Protein AF-A0A9W8G682-F1 (afdb_monomer_lite)

Foldseek 3Di:
DDDPPPPPQLVVQVVQLPPVRAQQWAADPAAFQWIWGAHNVSGIDIDGHPPCWGQDNVVRHTHNVCVVVQPNHD

pLDDT: mean 77.76, std 14.4, range [36.84, 91.94]

Radius of gyration: 13.07 Å; chains: 1; bounding box: 28×37×31 Å

Sequence (74 aa):
MLGSVSYAIDDVCKGHTSKDKVGQPFAHPQFCNKFYTCSADGIAYVGNCPASTYYDIKLTTCTTDAKKQCGDRK

Secondary structure (DSSP, 8-state):
--------HHHHHTT--STTTTT-EEE-SS-TTEEEEE-TTS-EEEEEPPTT-EEETTTTEEESGGGGG-TT--

InterPro domains:
  IPR002557 Chitin binding domain [PF01607] (24-70)
  IPR002557 Chitin binding domain [PS50940] (10-72)
  IPR002557 Chitin binding domain [SM00494] (11-72)
  IPR036508 Chitin binding domain superfamily [SSF57625] (21-72)

Structure (mmCIF, N/CA/C/O backbone):
data_AF-A0A9W8G682-F1
#
_entry.id   AF-A0A9W8G682-F1
#
loop_
_atom_site.group_PDB
_atom_site.id
_atom_site.type_symbol
_atom_site.label_atom_id
_atom_site.label_alt_id
_atom_site.label_comp_id
_atom_site.label_asym_id
_atom_site.label_entity_id
_atom_site.label_seq_id
_atom_site.pdbx_PDB_ins_code
_atom_site.Cartn_x
_atom_site.Cartn_y
_atom_site.Cartn_z
_atom_site.occupancy
_atom_site.B_iso_or_equiv
_atom_site.auth_seq_id
_atom_site.auth_comp_id
_atom_site.auth_asym_id
_atom_site.auth_atom_id
_atom_site.pdbx_PDB_model_num
ATOM 1 N N . MET A 1 1 ? 2.875 -29.435 -16.701 1.00 39.38 1 MET A N 1
ATOM 2 C CA . MET A 1 1 ? 4.214 -29.282 -16.097 1.00 39.38 1 MET A CA 1
ATOM 3 C C . MET A 1 1 ? 4.111 -28.210 -15.034 1.00 39.38 1 MET A C 1
ATOM 5 O O . MET A 1 1 ? 3.397 -27.238 -15.234 1.00 39.38 1 MET A O 1
ATOM 9 N N . LEU A 1 2 ? 4.674 -28.510 -13.872 1.00 46.47 2 LEU A N 1
ATOM 10 C CA . LEU A 1 2 ? 4.405 -27.883 -12.583 1.00 46.47 2 LEU A CA 1
ATOM 11 C C . LEU A 1 2 ? 4.961 -26.457 -12.539 1.00 46.47 2 LEU A C 1
ATOM 13 O O . LEU A 1 2 ? 6.145 -26.253 -12.778 1.00 46.47 2 LEU A O 1
ATOM 17 N N . GLY A 1 3 ? 4.118 -25.496 -12.193 1.00 36.84 3 GLY A N 1
ATOM 18 C CA . GLY A 1 3 ? 4.528 -24.137 -11.881 1.00 36.84 3 GLY A CA 1
ATOM 19 C C . GLY A 1 3 ? 3.434 -23.545 -11.027 1.00 36.84 3 GLY A C 1
ATOM 20 O O . GLY A 1 3 ? 2.413 -23.106 -11.542 1.00 36.84 3 GLY A O 1
ATOM 21 N N . SER A 1 4 ? 3.604 -23.677 -9.717 1.00 44.97 4 SER A N 1
ATOM 22 C CA . SER A 1 4 ? 2.840 -22.983 -8.688 1.00 44.97 4 SER A CA 1
ATOM 23 C C . SER A 1 4 ? 2.417 -21.597 -9.168 1.00 44.97 4 SER A C 1
ATOM 25 O O . SER A 1 4 ? 3.247 -20.864 -9.704 1.00 44.97 4 SER A O 1
ATOM 27 N N . VAL A 1 5 ? 1.152 -21.226 -8.945 1.00 45.06 5 VAL A N 1
ATOM 28 C CA . VAL A 1 5 ? 0.714 -19.824 -8.973 1.00 45.06 5 VAL A CA 1
ATOM 29 C C . VAL A 1 5 ? 1.432 -19.128 -7.816 1.00 45.06 5 VAL A C 1
ATOM 31 O O . VAL A 1 5 ? 0.887 -18.903 -6.739 1.00 45.06 5 VAL A O 1
ATOM 34 N N . SER A 1 6 ? 2.726 -18.904 -8.001 1.00 47.59 6 SER A N 1
ATOM 35 C CA . SER A 1 6 ? 3.526 -18.016 -7.201 1.00 47.59 6 SER A CA 1
ATOM 36 C C . SER A 1 6 ? 2.947 -16.660 -7.521 1.00 47.59 6 SER A C 1
ATOM 38 O O . SER A 1 6 ? 2.980 -16.227 -8.669 1.00 47.59 6 SER A O 1
ATOM 40 N N . TYR A 1 7 ? 2.359 -16.020 -6.5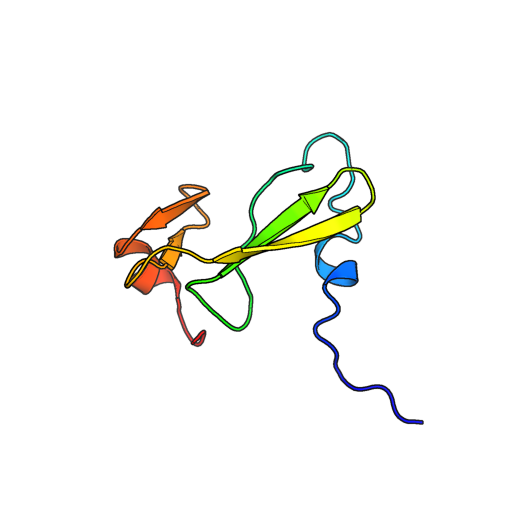24 1.00 50.84 7 TYR A N 1
ATOM 41 C CA . TYR A 1 7 ? 2.161 -14.585 -6.529 1.00 50.84 7 TYR A CA 1
ATOM 42 C C . TYR A 1 7 ? 3.559 -13.961 -6.658 1.00 50.84 7 TYR A C 1
ATOM 44 O O . TYR A 1 7 ? 4.224 -13.682 -5.663 1.00 50.84 7 TYR A O 1
ATOM 52 N N . ALA A 1 8 ? 4.089 -13.942 -7.877 1.00 53.91 8 ALA A N 1
ATOM 53 C CA . ALA A 1 8 ? 5.485 -13.694 -8.134 1.00 53.91 8 ALA A CA 1
ATOM 54 C C . ALA A 1 8 ? 5.643 -12.188 -7.992 1.00 53.91 8 ALA A C 1
ATOM 56 O O . ALA A 1 8 ? 5.046 -11.395 -8.716 1.00 53.91 8 ALA A O 1
ATOM 57 N N . ILE A 1 9 ? 6.338 -11.790 -6.936 1.00 55.53 9 ILE A N 1
ATOM 58 C CA . ILE A 1 9 ? 6.560 -10.394 -6.575 1.00 55.53 9 ILE A CA 1
ATOM 59 C C . ILE A 1 9 ? 7.166 -9.602 -7.753 1.00 55.53 9 ILE A C 1
ATOM 61 O O . ILE A 1 9 ? 6.943 -8.400 -7.860 1.00 55.53 9 ILE A O 1
ATOM 65 N N . ASP A 1 10 ? 7.832 -10.277 -8.692 1.00 54.78 10 ASP A N 1
ATOM 66 C CA . ASP A 1 10 ? 8.296 -9.710 -9.957 1.00 54.78 10 ASP A CA 1
ATOM 67 C C . ASP A 1 10 ? 7.167 -9.263 -10.906 1.00 54.78 10 ASP A C 1
ATOM 69 O O . ASP A 1 10 ? 7.327 -8.244 -11.573 1.00 54.78 10 ASP A O 1
ATOM 73 N N . ASP A 1 11 ? 6.006 -9.926 -10.943 1.00 65.00 11 ASP A N 1
ATOM 74 C CA . ASP A 1 11 ? 4.866 -9.494 -11.768 1.00 65.00 11 ASP A CA 1
ATOM 75 C C . ASP A 1 11 ? 4.200 -8.216 -11.232 1.00 65.00 11 ASP A C 1
ATOM 77 O O . ASP A 1 11 ? 3.668 -7.435 -12.017 1.00 65.00 11 ASP A O 1
ATOM 81 N N . VAL A 1 12 ? 4.283 -7.944 -9.921 1.00 70.56 12 VAL A N 1
ATOM 82 C CA . VAL A 1 12 ? 3.746 -6.704 -9.320 1.00 70.56 12 VAL A CA 1
ATOM 83 C C . VAL A 1 12 ? 4.484 -5.469 -9.845 1.00 70.56 12 VAL A C 1
ATOM 85 O O . VAL A 1 12 ? 3.875 -4.414 -10.006 1.00 70.56 12 VAL A O 1
ATOM 88 N N . CYS A 1 13 ? 5.780 -5.593 -10.145 1.00 74.44 13 CYS A N 1
ATOM 89 C CA . CYS A 1 13 ? 6.586 -4.489 -10.662 1.00 74.44 13 CYS A CA 1
ATOM 90 C C . CYS A 1 13 ? 6.789 -4.507 -12.178 1.00 74.44 13 CYS A C 1
ATOM 92 O O . CYS A 1 13 ? 7.271 -3.510 -12.724 1.00 74.44 13 CYS A O 1
ATOM 94 N N . LYS A 1 14 ? 6.397 -5.577 -12.888 1.00 70.94 14 LYS A N 1
ATOM 95 C CA . LYS A 1 14 ? 6.413 -5.615 -14.360 1.00 70.94 14 LYS A CA 1
ATOM 96 C C . LYS A 1 14 ? 5.476 -4.531 -14.911 1.00 70.94 14 LYS A C 1
ATOM 98 O O . LYS A 1 14 ? 4.260 -4.664 -14.885 1.00 70.94 14 LYS A O 1
ATOM 103 N N . GLY A 1 15 ? 6.063 -3.432 -15.395 1.00 66.50 15 GLY A N 1
ATOM 104 C CA . GLY A 1 15 ? 5.347 -2.257 -15.917 1.00 66.50 15 GLY A CA 1
ATOM 105 C C . GLY A 1 15 ? 5.239 -1.071 -14.948 1.00 66.50 15 GLY A C 1
ATOM 106 O O . GLY A 1 15 ? 4.795 0.002 -15.349 1.00 66.50 15 GLY A O 1
ATOM 107 N N . HIS A 1 16 ? 5.701 -1.225 -13.703 1.00 68.81 16 HIS A N 1
ATOM 108 C CA . HIS A 1 16 ? 5.767 -0.162 -12.687 1.00 68.81 16 HIS A CA 1
ATOM 109 C C . HIS A 1 16 ? 7.200 0.358 -12.459 1.00 68.81 16 HIS A C 1
ATOM 111 O O . HIS A 1 16 ? 7.478 1.013 -11.459 1.00 68.81 16 HIS A O 1
ATOM 117 N N . THR A 1 17 ? 8.111 0.076 -13.396 1.00 64.12 17 THR A N 1
ATOM 118 C CA . THR A 1 17 ? 9.512 0.536 -13.407 1.00 64.12 17 THR A CA 1
ATOM 119 C C . THR A 1 17 ? 9.729 1.837 -14.175 1.00 64.12 17 THR A C 1
ATOM 121 O O . THR A 1 17 ? 10.847 2.355 -14.215 1.00 64.12 17 THR A O 1
ATOM 124 N N . SER A 1 18 ? 8.680 2.395 -14.785 1.00 62.88 18 SER A N 1
ATOM 125 C CA . SER A 1 18 ? 8.747 3.737 -15.361 1.00 62.88 18 SER A CA 1
ATOM 126 C C . SER A 1 18 ? 9.089 4.725 -14.243 1.00 62.88 18 SER A C 1
ATOM 128 O O . SER A 1 18 ? 8.530 4.644 -13.149 1.00 62.88 18 SER A O 1
ATOM 130 N N . LYS A 1 19 ? 10.060 5.616 -14.485 1.00 58.84 19 LYS A N 1
ATOM 131 C CA . LYS A 1 19 ? 10.675 6.534 -13.496 1.00 58.84 19 LYS A CA 1
ATOM 132 C C . LYS A 1 19 ? 9.668 7.344 -12.658 1.00 58.84 19 LYS A C 1
ATOM 134 O O . LYS A 1 19 ? 10.029 7.864 -11.611 1.00 58.84 19 LYS A O 1
ATOM 139 N N . ASP A 1 20 ? 8.426 7.428 -13.112 1.00 66.81 20 ASP A N 1
ATOM 140 C CA . ASP A 1 20 ? 7.256 8.043 -12.487 1.00 66.81 20 ASP A CA 1
ATOM 141 C C . ASP A 1 20 ? 6.565 7.213 -11.379 1.00 66.81 20 ASP A C 1
ATOM 143 O O . ASP A 1 20 ? 5.847 7.800 -10.570 1.00 66.81 20 ASP A O 1
ATOM 147 N N . LYS A 1 21 ? 6.768 5.887 -11.288 1.00 67.06 21 LYS A N 1
ATOM 148 C CA . LYS A 1 21 ? 6.106 5.013 -10.283 1.00 67.06 21 LYS A CA 1
ATOM 149 C C . LYS A 1 21 ? 7.047 4.254 -9.347 1.00 67.06 21 LYS A C 1
ATOM 151 O O . LYS A 1 21 ? 6.589 3.482 -8.502 1.00 67.06 21 LYS A O 1
ATOM 156 N N . VAL A 1 22 ? 8.348 4.507 -9.450 1.00 76.44 22 VAL A N 1
ATOM 157 C CA . VAL A 1 22 ? 9.353 3.952 -8.538 1.00 76.44 22 VAL A CA 1
ATOM 158 C C . VAL A 1 22 ? 9.105 4.450 -7.112 1.00 76.44 22 VAL A C 1
ATOM 160 O O . VAL A 1 22 ? 8.906 5.639 -6.880 1.00 76.44 22 VAL A O 1
ATOM 163 N N . GLY A 1 23 ? 9.114 3.534 -6.147 1.00 77.62 23 GLY A N 1
ATOM 164 C CA . GLY A 1 23 ? 8.878 3.821 -4.733 1.00 77.62 23 GLY A CA 1
ATOM 165 C C . GLY A 1 23 ? 7.406 4.005 -4.363 1.00 77.62 23 GLY A C 1
ATOM 166 O O . GLY A 1 23 ? 7.116 4.241 -3.193 1.00 77.62 23 GLY A O 1
ATOM 167 N N . GLN A 1 24 ? 6.472 3.876 -5.313 1.00 84.06 24 GLN A N 1
ATOM 168 C CA . GLN A 1 24 ? 5.043 3.979 -5.029 1.00 84.06 24 GLN A CA 1
ATOM 169 C C . GLN A 1 24 ? 4.575 2.706 -4.295 1.00 84.06 24 GLN A C 1
ATOM 171 O O . GLN A 1 24 ? 4.821 1.600 -4.783 1.00 84.06 24 GLN A O 1
ATOM 176 N N . PRO A 1 25 ? 3.959 2.829 -3.105 1.00 85.31 25 PRO A N 1
ATOM 177 C CA . PRO A 1 25 ? 3.459 1.672 -2.376 1.00 85.31 25 PRO A CA 1
ATOM 178 C C . PRO A 1 25 ? 2.110 1.170 -2.929 1.00 85.31 25 PRO A C 1
ATOM 180 O O . PRO A 1 25 ? 1.209 1.942 -3.244 1.00 85.31 25 PRO A O 1
ATOM 183 N N . PHE A 1 26 ? 1.962 -0.145 -3.037 1.00 84.88 26 PHE A N 1
ATOM 184 C CA . PHE A 1 26 ? 0.798 -0.844 -3.575 1.00 84.88 26 PHE A CA 1
ATOM 185 C C . PHE A 1 26 ? 0.227 -1.800 -2.534 1.00 84.88 26 PHE A C 1
ATOM 187 O O . PHE A 1 26 ? 0.961 -2.398 -1.750 1.00 84.88 26 PHE A O 1
ATOM 194 N N . ALA A 1 27 ? -1.09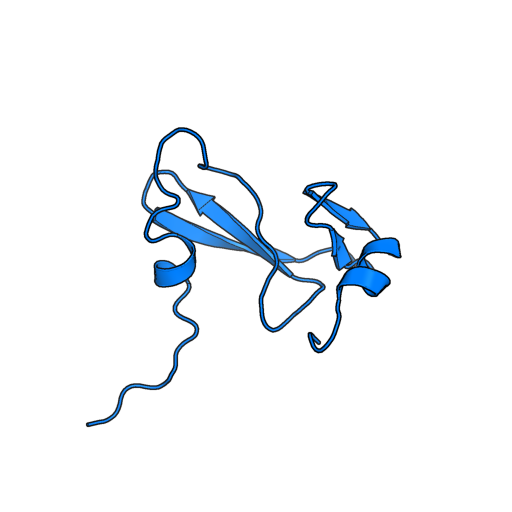0 -1.989 -2.539 1.00 85.62 27 ALA A N 1
ATOM 195 C CA . ALA A 1 27 ? -1.734 -2.926 -1.628 1.00 85.62 27 ALA A CA 1
ATOM 196 C C . ALA A 1 27 ? -1.302 -4.369 -1.889 1.00 85.62 27 ALA A C 1
ATOM 198 O O . ALA A 1 27 ? -1.307 -4.838 -3.029 1.00 85.62 27 ALA A O 1
ATOM 199 N N . HIS A 1 28 ? -1.025 -5.102 -0.811 1.00 86.62 28 HIS A N 1
ATOM 200 C CA . HIS A 1 28 ? -0.830 -6.532 -0.926 1.00 86.62 28 HIS A CA 1
ATOM 201 C C . HIS A 1 28 ? -2.197 -7.211 -1.209 1.00 86.62 28 HIS A C 1
ATOM 203 O O . HIS A 1 28 ? -3.219 -6.878 -0.602 1.00 86.62 28 HIS A O 1
ATOM 209 N N . PRO A 1 29 ? -2.231 -8.166 -2.146 1.00 81.56 29 PRO A N 1
ATOM 210 C CA . PRO A 1 29 ? -3.422 -8.821 -2.698 1.00 81.56 29 PRO A CA 1
ATOM 211 C C . PRO A 1 29 ? -4.048 -9.857 -1.775 1.00 81.56 29 PRO A C 1
ATOM 213 O O . PRO A 1 29 ? -5.242 -10.092 -1.844 1.00 81.56 29 PRO A O 1
ATOM 216 N N . GLN A 1 30 ? -3.240 -10.497 -0.930 1.00 85.19 30 GLN A N 1
ATOM 217 C CA . GLN A 1 30 ? -3.706 -11.473 0.053 1.00 85.19 30 GLN A CA 1
ATOM 218 C C . GLN A 1 30 ? -3.786 -10.925 1.479 1.00 85.19 30 GLN A C 1
ATOM 220 O O . GLN A 1 30 ? -4.565 -11.456 2.259 1.00 85.19 30 GLN A O 1
ATOM 225 N N . PHE A 1 31 ? -2.999 -9.903 1.828 1.00 87.06 31 PHE A N 1
ATOM 226 C CA . PHE A 1 31 ? -2.868 -9.405 3.198 1.00 87.06 31 PHE A CA 1
ATOM 227 C C . PHE A 1 31 ? -3.091 -7.895 3.240 1.00 87.06 31 PHE A C 1
ATOM 229 O O . PHE A 1 31 ? -2.437 -7.158 2.513 1.00 87.06 31 PHE A O 1
ATOM 236 N N . CYS A 1 32 ? -3.969 -7.395 4.098 1.00 89.25 32 CYS A N 1
ATOM 237 C CA . CYS A 1 32 ? -4.207 -5.949 4.194 1.00 89.25 32 CYS A CA 1
ATOM 238 C C . CYS A 1 32 ? -3.191 -5.201 5.030 1.00 89.25 32 CYS A C 1
ATOM 240 O O . CYS A 1 32 ? -3.022 -3.996 4.869 1.00 89.25 32 CYS A O 1
ATOM 242 N N . ASN A 1 33 ? -2.529 -5.900 5.942 1.00 90.19 33 ASN A N 1
ATOM 243 C CA . ASN A 1 33 ? -1.462 -5.337 6.756 1.00 90.19 33 ASN A CA 1
ATOM 244 C C . ASN A 1 33 ? -0.110 -5.335 6.025 1.00 90.19 33 ASN A C 1
ATOM 246 O O . ASN A 1 33 ? 0.923 -5.113 6.655 1.00 90.19 33 ASN A O 1
ATOM 250 N N . LYS A 1 34 ? -0.096 -5.622 4.719 1.00 90.75 34 LYS A N 1
ATOM 251 C CA . LYS A 1 34 ? 1.106 -5.623 3.892 1.00 90.75 34 LYS A CA 1
ATOM 252 C C . LYS A 1 34 ? 0.914 -4.738 2.669 1.00 90.75 34 LYS A C 1
ATOM 254 O O . LYS A 1 34 ? -0.195 -4.557 2.165 1.00 90.75 34 LYS A O 1
ATOM 259 N N . PHE A 1 35 ? 2.025 -4.223 2.180 1.00 89.69 35 PHE A N 1
ATOM 260 C CA . PHE A 1 35 ? 2.105 -3.455 0.950 1.00 89.69 35 PHE A CA 1
ATOM 261 C C . PHE A 1 35 ? 3.395 -3.794 0.216 1.00 89.69 35 PHE A C 1
ATOM 263 O O . PHE A 1 35 ? 4.299 -4.389 0.800 1.00 89.69 35 PHE A O 1
ATOM 270 N N . TYR A 1 36 ? 3.482 -3.428 -1.055 1.00 88.50 36 TYR A N 1
ATOM 271 C CA . TYR A 1 36 ? 4.692 -3.593 -1.848 1.00 88.50 36 TYR A CA 1
ATOM 272 C C . TYR A 1 36 ? 5.166 -2.267 -2.400 1.00 88.50 36 TYR A C 1
ATOM 274 O O . TYR A 1 36 ? 4.347 -1.448 -2.790 1.00 88.50 36 TYR A O 1
ATOM 282 N N . THR A 1 37 ? 6.469 -2.069 -2.496 1.00 86.81 37 THR A N 1
ATOM 283 C CA . THR A 1 37 ? 7.065 -0.935 -3.204 1.00 86.81 37 THR A CA 1
ATOM 284 C C . THR A 1 37 ? 7.977 -1.453 -4.301 1.00 86.81 37 THR A C 1
ATOM 286 O O . THR A 1 37 ? 8.753 -2.378 -4.075 1.00 86.81 37 THR A O 1
ATOM 289 N N . CYS A 1 38 ? 7.886 -0.864 -5.490 1.00 85.44 38 CYS A N 1
ATOM 290 C CA . CYS A 1 38 ? 8.738 -1.224 -6.621 1.00 85.44 38 CYS A CA 1
ATOM 291 C C . CYS A 1 38 ? 9.964 -0.317 -6.690 1.00 85.44 38 CYS A C 1
ATOM 293 O O . CYS A 1 38 ? 9.826 0.906 -6.706 1.00 85.44 38 CYS A O 1
ATOM 295 N N . SER A 1 39 ? 11.156 -0.900 -6.774 1.00 82.12 39 SER A N 1
ATOM 296 C CA . SER A 1 39 ? 12.383 -0.166 -7.095 1.00 82.12 39 SER A CA 1
ATOM 297 C C . SER A 1 39 ? 12.521 0.081 -8.597 1.00 82.12 39 SER A C 1
ATOM 299 O O . SER A 1 39 ? 11.864 -0.569 -9.411 1.00 82.12 39 SER A O 1
ATOM 301 N N . ALA A 1 40 ? 13.412 1.006 -8.967 1.00 82.00 40 ALA A N 1
ATOM 302 C CA . ALA A 1 40 ? 13.724 1.321 -10.364 1.00 82.00 40 ALA A CA 1
ATOM 303 C C . ALA A 1 40 ? 14.196 0.090 -11.152 1.00 82.00 40 ALA A C 1
ATOM 305 O O . ALA A 1 40 ? 13.907 -0.032 -12.339 1.00 82.00 40 ALA A O 1
ATOM 306 N N . ASP A 1 41 ? 14.848 -0.848 -10.468 1.00 79.75 41 ASP A N 1
ATOM 307 C CA . ASP A 1 41 ? 15.340 -2.110 -11.022 1.00 79.75 41 ASP A CA 1
ATOM 308 C C . ASP A 1 41 ? 14.241 -3.178 -11.202 1.00 79.75 41 ASP A C 1
ATOM 310 O O . ASP A 1 41 ? 14.530 -4.298 -11.613 1.00 79.75 41 ASP A O 1
ATOM 314 N N . GLY A 1 42 ? 12.977 -2.867 -10.879 1.00 75.75 42 GLY A N 1
ATOM 315 C CA . GLY A 1 42 ? 11.850 -3.806 -10.993 1.00 75.75 42 GLY A CA 1
ATOM 316 C C . GLY A 1 42 ? 11.734 -4.813 -9.856 1.00 75.75 42 GLY A C 1
ATOM 317 O O . GLY A 1 42 ? 10.975 -5.772 -9.955 1.00 75.75 42 GLY A O 1
ATOM 318 N N . ILE A 1 43 ? 12.456 -4.587 -8.764 1.00 79.75 43 ILE A N 1
ATOM 319 C CA . ILE A 1 43 ? 12.388 -5.413 -7.559 1.00 79.75 43 ILE A CA 1
ATOM 320 C C . ILE A 1 43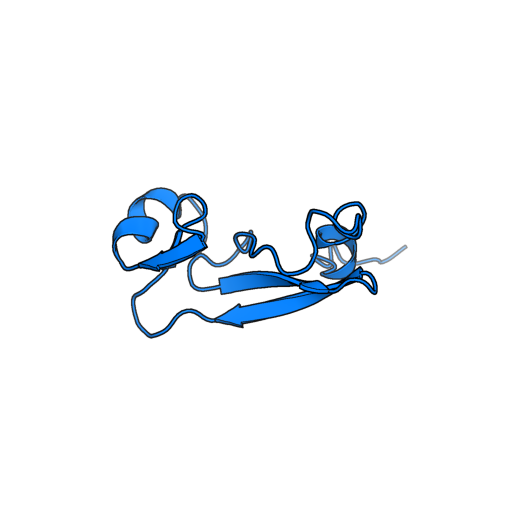 ? 11.249 -4.896 -6.680 1.00 79.75 43 ILE A C 1
ATOM 322 O O . ILE A 1 43 ? 11.250 -3.714 -6.332 1.00 79.75 43 ILE A O 1
ATOM 326 N N . ALA A 1 44 ? 10.306 -5.760 -6.288 1.00 81.19 44 ALA A N 1
ATOM 327 C CA . ALA A 1 44 ? 9.336 -5.402 -5.256 1.00 81.19 44 ALA A CA 1
ATOM 328 C C . ALA A 1 44 ? 9.826 -5.761 -3.854 1.00 81.19 44 ALA A C 1
ATOM 330 O O . ALA A 1 44 ? 10.341 -6.849 -3.594 1.00 81.19 44 ALA A O 1
ATOM 331 N N . TYR A 1 45 ? 9.570 -4.842 -2.933 1.00 85.31 45 TYR A N 1
ATOM 332 C CA .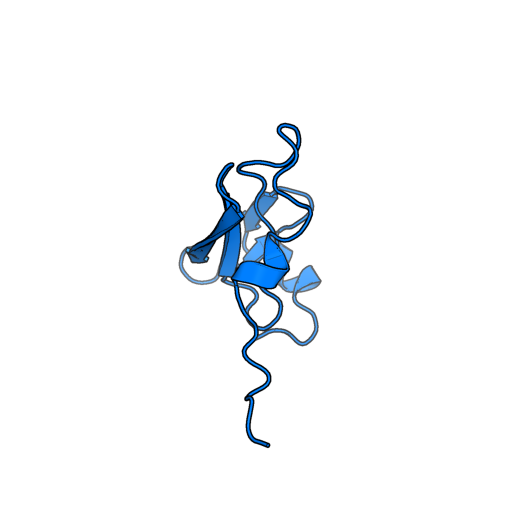 TYR A 1 45 ? 9.852 -4.972 -1.516 1.00 85.31 45 TYR A CA 1
ATOM 333 C C . TYR A 1 45 ? 8.539 -5.037 -0.764 1.00 85.31 45 TYR A C 1
ATOM 335 O O . TYR A 1 45 ? 7.685 -4.172 -0.936 1.00 85.31 45 TYR A O 1
ATOM 343 N N . VAL A 1 46 ? 8.371 -6.050 0.082 1.00 87.50 46 VAL A N 1
ATOM 344 C CA . VAL A 1 46 ? 7.193 -6.157 0.942 1.00 87.50 46 VAL A CA 1
ATOM 345 C C . VAL A 1 46 ? 7.405 -5.367 2.231 1.00 87.50 46 VAL A C 1
ATOM 347 O O . VAL A 1 46 ? 8.332 -5.626 2.995 1.00 87.50 46 VAL A O 1
ATOM 350 N N . GLY A 1 47 ? 6.527 -4.400 2.471 1.00 88.69 47 GLY A N 1
ATOM 351 C CA . GLY A 1 47 ? 6.420 -3.653 3.713 1.00 88.69 47 GLY A CA 1
ATOM 352 C C . GLY A 1 47 ? 5.279 -4.189 4.571 1.00 88.69 47 GLY A C 1
ATOM 353 O O . GLY A 1 47 ? 4.213 -4.551 4.068 1.00 88.69 47 GLY A O 1
ATOM 354 N N . ASN A 1 48 ? 5.497 -4.238 5.882 1.00 91.19 48 ASN A N 1
ATOM 355 C CA . ASN A 1 48 ? 4.485 -4.624 6.857 1.00 91.19 48 ASN A CA 1
ATOM 356 C C . ASN A 1 48 ? 4.026 -3.396 7.639 1.00 91.19 48 ASN A C 1
ATOM 358 O O . ASN A 1 48 ? 4.843 -2.653 8.179 1.00 91.19 48 ASN A O 1
ATOM 362 N N . CYS A 1 49 ? 2.714 -3.213 7.725 1.00 90.31 49 CYS A N 1
ATOM 363 C CA . CYS A 1 49 ? 2.121 -2.198 8.575 1.00 90.31 49 CYS A CA 1
ATOM 364 C C . CYS A 1 49 ? 2.255 -2.575 10.064 1.00 90.31 49 CYS A C 1
ATOM 366 O O . CYS A 1 49 ? 2.209 -3.766 10.403 1.00 90.31 49 CYS A O 1
ATOM 368 N N . PRO A 1 50 ? 2.409 -1.582 10.962 1.00 89.31 50 PRO A N 1
ATOM 369 C CA . PRO A 1 50 ? 2.444 -1.801 12.406 1.00 89.31 50 PRO A CA 1
ATOM 370 C C . PRO A 1 50 ? 1.120 -2.374 12.945 1.00 89.31 50 PRO A C 1
ATOM 372 O O . PRO A 1 50 ? 0.085 -2.352 12.273 1.00 89.31 50 PRO A O 1
ATOM 375 N N . ALA A 1 51 ? 1.159 -2.920 14.166 1.00 84.19 51 ALA A N 1
ATOM 376 C CA . ALA A 1 51 ? 0.082 -3.735 14.732 1.00 84.19 51 ALA A CA 1
ATOM 377 C C . ALA A 1 51 ? -1.309 -3.074 14.635 1.00 84.19 51 ALA A C 1
ATOM 379 O O . ALA A 1 51 ? -1.495 -1.914 14.997 1.00 84.19 51 ALA A O 1
ATOM 380 N N . SER A 1 52 ? -2.283 -3.853 14.149 1.00 84.56 52 SER A N 1
ATOM 381 C CA . SER A 1 52 ? -3.688 -3.466 13.930 1.00 84.56 52 SER A CA 1
ATOM 382 C C . SER A 1 52 ? -3.937 -2.353 12.902 1.00 84.56 52 SER A C 1
ATOM 384 O O . SER A 1 52 ? -5.056 -1.848 12.822 1.00 84.56 52 SER A O 1
ATOM 386 N N . THR A 1 53 ? -2.942 -1.995 12.087 1.00 91.38 53 THR A N 1
ATOM 387 C CA . THR A 1 53 ? -3.119 -1.062 10.964 1.00 91.38 53 THR A CA 1
ATOM 388 C C . THR A 1 53 ? -3.082 -1.785 9.622 1.00 91.38 53 THR A C 1
ATOM 390 O O . THR A 1 53 ? -2.505 -2.866 9.477 1.00 91.38 53 THR A O 1
ATOM 393 N N . TYR A 1 54 ? -3.729 -1.182 8.633 1.00 91.12 54 TYR A N 1
ATOM 394 C CA . TYR A 1 54 ? -3.893 -1.728 7.297 1.00 91.12 54 TYR A CA 1
ATOM 395 C C . TYR A 1 54 ? -3.425 -0.701 6.277 1.00 91.12 54 TYR A C 1
ATOM 397 O O . TYR A 1 54 ? -3.495 0.504 6.516 1.00 91.12 54 TYR A O 1
ATOM 405 N N . TYR A 1 55 ? -2.924 -1.174 5.147 1.00 91.69 55 TYR A N 1
ATOM 406 C CA . TYR A 1 55 ? -2.416 -0.299 4.111 1.00 91.69 55 TYR A CA 1
ATOM 407 C C . TYR A 1 55 ? -3.566 0.375 3.347 1.00 91.69 55 TYR A C 1
ATOM 409 O O . TYR A 1 55 ? -4.380 -0.304 2.713 1.00 91.69 55 TYR A O 1
ATOM 417 N N . ASP A 1 56 ? -3.619 1.705 3.407 1.00 90.50 56 ASP A N 1
ATOM 418 C CA . ASP A 1 56 ? -4.553 2.546 2.661 1.00 90.50 56 ASP A CA 1
ATOM 419 C C . ASP A 1 56 ? -3.951 2.929 1.310 1.00 90.50 56 ASP A C 1
ATOM 421 O O . ASP A 1 56 ? -2.913 3.587 1.241 1.00 90.50 56 ASP A O 1
ATOM 425 N N . ILE A 1 57 ? -4.623 2.554 0.223 1.00 84.75 57 ILE A N 1
ATOM 426 C CA . ILE A 1 57 ? -4.149 2.836 -1.141 1.00 84.75 57 ILE A CA 1
ATOM 427 C C . ILE A 1 57 ? -4.328 4.321 -1.489 1.00 84.75 57 ILE A C 1
ATOM 429 O O . ILE A 1 57 ? -3.573 4.863 -2.292 1.00 84.75 57 ILE A O 1
ATOM 433 N N . LYS A 1 58 ? -5.319 4.998 -0.894 1.00 86.19 58 LYS A N 1
ATOM 434 C CA . LYS A 1 58 ? -5.625 6.408 -1.178 1.00 86.19 58 LYS A CA 1
ATOM 435 C C . LYS A 1 58 ? -4.677 7.345 -0.442 1.00 86.19 58 LYS A C 1
ATOM 437 O O . LYS A 1 58 ? -4.245 8.340 -1.010 1.00 86.19 58 LYS A O 1
ATOM 442 N N . LEU A 1 59 ? -4.380 7.027 0.816 1.00 87.75 59 LEU A N 1
ATOM 443 C CA . LEU A 1 59 ? -3.475 7.797 1.673 1.00 87.75 59 LEU A CA 1
ATOM 444 C C . LEU A 1 59 ? -2.027 7.302 1.612 1.00 87.75 59 LEU A C 1
ATOM 446 O O . LEU A 1 59 ? -1.174 7.867 2.292 1.00 87.75 59 LEU A O 1
ATOM 450 N N . THR A 1 60 ? -1.784 6.221 0.864 1.00 87.62 60 THR A N 1
ATOM 451 C CA . THR A 1 60 ? -0.484 5.557 0.700 1.00 87.62 60 THR A CA 1
ATOM 452 C C . THR A 1 60 ? 0.238 5.264 2.022 1.00 87.62 60 THR A C 1
ATOM 454 O O . THR A 1 60 ? 1.467 5.254 2.082 1.00 87.62 60 THR A O 1
ATOM 457 N N . THR A 1 61 ? -0.520 4.988 3.087 1.00 89.44 61 THR A N 1
ATOM 458 C CA . THR A 1 61 ? -0.018 4.850 4.463 1.00 89.44 61 THR A CA 1
ATOM 459 C C . THR A 1 61 ? -0.771 3.776 5.243 1.00 89.44 61 THR A C 1
ATOM 461 O O . THR A 1 61 ? -1.850 3.337 4.849 1.00 89.44 61 THR A O 1
ATOM 464 N N . CYS A 1 62 ? -0.213 3.347 6.370 1.00 90.75 62 CYS A N 1
ATOM 465 C CA . CYS A 1 62 ? -0.852 2.388 7.261 1.00 90.75 62 CYS A CA 1
ATOM 466 C C . CYS A 1 62 ? -1.807 3.103 8.227 1.00 90.75 62 CYS A C 1
ATOM 468 O O . CYS A 1 62 ? -1.385 3.936 9.025 1.00 90.75 62 CYS A O 1
ATOM 470 N N . THR A 1 63 ? -3.092 2.755 8.192 1.00 91.94 63 THR A N 1
ATOM 471 C CA . THR A 1 63 ? -4.117 3.288 9.102 1.00 91.94 63 THR A CA 1
ATOM 472 C C . THR A 1 63 ? -5.130 2.209 9.482 1.00 91.94 63 THR A C 1
ATOM 474 O O . THR A 1 63 ? -5.310 1.207 8.790 1.00 91.94 63 THR A O 1
ATOM 477 N N . THR A 1 64 ? -5.799 2.378 10.617 1.00 90.44 64 THR A N 1
ATOM 478 C CA . THR A 1 64 ? -6.873 1.484 11.068 1.00 90.44 64 THR A CA 1
ATOM 479 C C . THR A 1 64 ? -8.118 1.594 10.179 1.00 90.44 64 THR A C 1
ATOM 481 O O . THR A 1 64 ? -8.824 0.602 9.989 1.00 90.44 64 THR A O 1
ATOM 484 N N . ASP A 1 65 ? -8.363 2.755 9.563 1.00 88.56 65 ASP A N 1
ATOM 485 C CA . ASP A 1 65 ? -9.514 2.989 8.679 1.00 88.56 65 ASP A CA 1
ATOM 486 C C . ASP A 1 65 ? -9.453 2.192 7.373 1.00 88.56 65 ASP A C 1
ATOM 488 O O . ASP A 1 65 ? -10.492 1.785 6.840 1.00 88.56 65 ASP A O 1
ATOM 492 N N . ALA A 1 66 ? -8.245 1.880 6.902 1.00 88.44 66 ALA A N 1
ATOM 493 C CA . ALA A 1 66 ? -8.024 1.068 5.710 1.00 88.44 66 ALA A CA 1
ATOM 494 C C . ALA A 1 66 ? -8.538 -0.367 5.860 1.00 88.44 66 ALA A C 1
ATOM 496 O O . ALA A 1 66 ? -8.744 -1.053 4.858 1.00 88.44 66 ALA A O 1
ATOM 497 N N . LYS A 1 67 ? -8.869 -0.805 7.085 1.00 85.12 67 LYS A N 1
ATOM 498 C CA . LYS A 1 67 ? -9.611 -2.050 7.315 1.00 85.12 67 LYS A CA 1
ATOM 499 C C . LYS A 1 67 ? -10.891 -2.114 6.478 1.00 85.12 67 LYS A C 1
ATOM 501 O O . LYS A 1 67 ? -11.248 -3.1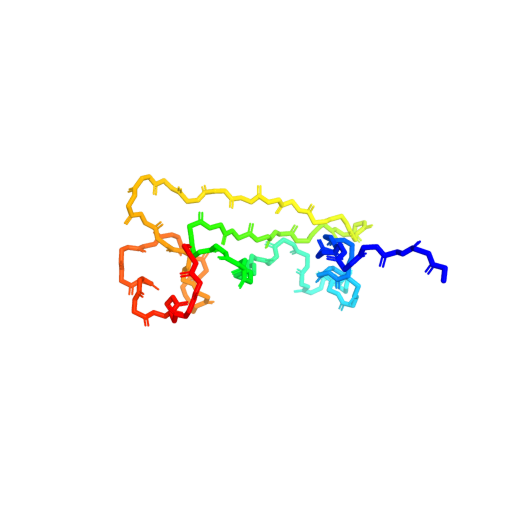75 5.984 1.00 85.12 67 LYS A O 1
ATOM 506 N N . LYS A 1 68 ? -11.566 -0.979 6.264 1.00 86.25 68 LYS A N 1
ATOM 507 C CA . LYS A 1 68 ? -12.796 -0.901 5.452 1.00 86.25 68 LYS A CA 1
ATOM 508 C C . LYS A 1 68 ? -12.533 -1.191 3.971 1.00 86.25 68 LYS A C 1
ATOM 510 O O . LYS A 1 68 ? -13.400 -1.710 3.282 1.00 86.25 68 LYS A O 1
ATOM 515 N N . GLN A 1 69 ? -11.330 -0.877 3.493 1.00 83.06 69 GLN A N 1
ATOM 516 C CA . GLN A 1 69 ? -10.875 -1.143 2.126 1.00 83.06 69 GLN A CA 1
ATOM 517 C C . GLN A 1 69 ? -10.299 -2.559 1.986 1.00 83.06 69 GLN A C 1
ATOM 519 O O . GLN A 1 69 ? -9.888 -2.960 0.896 1.00 83.06 69 GLN A O 1
ATOM 524 N N . CYS A 1 70 ? -10.220 -3.310 3.087 1.00 83.25 70 CYS A N 1
ATOM 525 C CA . CYS A 1 70 ? -9.544 -4.590 3.117 1.00 83.25 70 CYS A CA 1
ATOM 526 C C . CYS A 1 70 ? -10.255 -5.657 2.274 1.00 83.25 70 CYS A C 1
ATOM 528 O O . CYS A 1 70 ? -9.600 -6.392 1.535 1.00 83.25 70 CYS A O 1
ATOM 530 N N . GLY A 1 71 ? -11.588 -5.663 2.281 1.00 82.69 71 GLY A N 1
ATOM 531 C CA . GLY A 1 71 ? -12.378 -6.639 1.531 1.00 82.69 71 GLY A CA 1
ATOM 532 C C . GLY A 1 71 ? -12.096 -8.068 2.001 1.00 82.69 71 GLY A C 1
ATOM 533 O O . GLY A 1 71 ? -12.088 -8.322 3.201 1.00 82.69 71 GLY A O 1
ATOM 534 N N . ASP A 1 72 ? -11.839 -8.971 1.052 1.00 82.06 72 ASP A N 1
ATOM 535 C CA . ASP A 1 72 ? -11.600 -10.413 1.271 1.00 82.06 72 ASP A CA 1
ATOM 536 C C . ASP A 1 72 ? -10.158 -10.768 1.692 1.00 82.06 72 ASP A C 1
ATOM 538 O O . ASP A 1 72 ? -9.793 -11.930 1.877 1.00 82.06 72 ASP A O 1
ATOM 542 N N . ARG A 1 73 ? -9.293 -9.761 1.800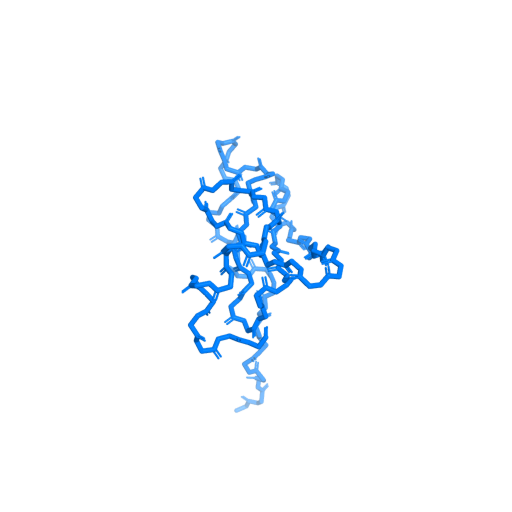 1.00 80.12 73 ARG A N 1
ATOM 543 C CA . ARG A 1 73 ? -7.883 -9.933 2.155 1.00 80.12 73 ARG A CA 1
ATOM 544 C C . ARG A 1 73 ? -7.740 -10.200 3.658 1.00 80.12 73 ARG A C 1
ATOM 546 O O . ARG A 1 73 ? -8.538 -9.725 4.462 1.00 80.12 73 ARG A O 1
ATOM 553 N N . LYS A 1 74 ? -6.709 -10.959 4.028 1.00 73.44 74 LYS A N 1
ATOM 554 C CA . LYS A 1 74 ? -6.433 -11.382 5.409 1.00 73.44 74 LYS A CA 1
ATOM 555 C C . LYS A 1 74 ? -5.720 -10.317 6.240 1.00 73.44 74 LYS A C 1
ATOM 557 O O . LYS A 1 74 ? -4.967 -9.491 5.668 1.00 73.44 74 LYS A O 1
#

Organism: NCBI:txid417178